Protein AF-A0A267TIM4-F1 (afdb_monomer_lite)

Structure (mmCIF, N/CA/C/O backbone):
data_AF-A0A267TIM4-F1
#
_entry.id   AF-A0A267TIM4-F1
#
loop_
_atom_site.group_PDB
_atom_site.id
_atom_site.type_symbol
_atom_site.label_atom_id
_atom_site.label_alt_id
_atom_site.label_comp_id
_atom_site.label_asym_id
_atom_site.label_entity_id
_atom_site.label_seq_id
_atom_site.pdbx_PDB_ins_code
_atom_site.Cartn_x
_atom_site.Cartn_y
_atom_site.Cartn_z
_atom_site.occupancy
_atom_site.B_iso_or_equiv
_atom_site.auth_seq_id
_atom_site.auth_comp_id
_atom_site.auth_asym_id
_atom_site.auth_atom_id
_atom_site.pdbx_PDB_model_num
ATOM 1 N N . MET A 1 1 ? 16.420 -7.709 -5.372 1.00 86.69 1 MET A N 1
ATOM 2 C CA . MET A 1 1 ? 16.733 -6.259 -5.402 1.00 86.69 1 MET A CA 1
ATOM 3 C C . MET A 1 1 ? 18.174 -5.949 -5.802 1.00 86.69 1 MET A C 1
ATOM 5 O O . MET A 1 1 ? 18.322 -5.060 -6.623 1.00 86.69 1 MET A O 1
ATOM 9 N N . LYS A 1 2 ? 19.204 -6.682 -5.331 1.00 91.69 2 LYS A N 1
ATOM 10 C CA . LYS A 1 2 ? 20.632 -6.425 -5.648 1.00 91.69 2 LYS A CA 1
ATOM 11 C C . LYS A 1 2 ? 20.905 -6.004 -7.100 1.00 91.69 2 LYS A C 1
ATOM 13 O O . LYS A 1 2 ? 21.355 -4.893 -7.320 1.00 91.69 2 LYS A O 1
ATOM 18 N N . LYS A 1 3 ? 20.539 -6.830 -8.090 1.00 91.81 3 LYS A N 1
ATOM 19 C CA . LYS A 1 3 ? 20.748 -6.511 -9.517 1.00 91.81 3 LYS A CA 1
ATOM 20 C C . LYS A 1 3 ? 20.157 -5.155 -9.932 1.00 91.81 3 LYS A C 1
ATOM 22 O O . LYS A 1 3 ? 20.810 -4.408 -10.639 1.00 91.81 3 LYS A O 1
ATOM 27 N N . ALA A 1 4 ? 18.943 -4.830 -9.485 1.00 91.69 4 ALA A N 1
ATOM 28 C CA . ALA A 1 4 ? 18.304 -3.554 -9.814 1.00 91.69 4 ALA A CA 1
ATOM 29 C C . ALA A 1 4 ? 19.034 -2.358 -9.180 1.00 91.69 4 ALA A C 1
ATOM 31 O O . ALA A 1 4 ? 19.097 -1.297 -9.789 1.00 91.69 4 ALA A O 1
ATOM 32 N N . LEU A 1 5 ? 19.607 -2.540 -7.985 1.00 93.81 5 LEU A N 1
ATOM 33 C CA . LEU A 1 5 ? 20.405 -1.509 -7.327 1.00 93.81 5 LEU A CA 1
ATOM 34 C C . LEU A 1 5 ? 21.737 -1.292 -8.052 1.00 93.81 5 LEU A C 1
ATOM 36 O O . LEU A 1 5 ? 22.105 -0.150 -8.286 1.00 93.81 5 LEU A O 1
ATOM 40 N N . GLU A 1 6 ? 22.418 -2.366 -8.465 1.00 95.44 6 GLU A N 1
ATOM 41 C CA . GLU A 1 6 ? 23.652 -2.259 -9.260 1.00 95.44 6 GLU A CA 1
ATOM 42 C C . GLU A 1 6 ? 23.416 -1.507 -10.579 1.00 95.44 6 GLU A C 1
ATOM 44 O O . GLU A 1 6 ? 24.201 -0.640 -10.950 1.00 95.44 6 GLU A O 1
ATOM 49 N N . GLU A 1 7 ? 22.303 -1.775 -11.272 1.00 93.75 7 GLU A N 1
ATOM 50 C CA . GLU A 1 7 ? 21.945 -1.025 -12.485 1.00 93.75 7 GLU A CA 1
ATOM 51 C C . GLU A 1 7 ? 21.632 0.452 -12.201 1.00 93.75 7 GLU A C 1
ATOM 53 O O . GLU A 1 7 ? 22.011 1.321 -12.986 1.00 93.75 7 GLU A O 1
ATOM 58 N N . ALA A 1 8 ? 20.973 0.762 -11.079 1.00 92.56 8 ALA A N 1
ATOM 59 C CA . ALA A 1 8 ? 20.737 2.147 -10.670 1.00 92.56 8 ALA A CA 1
ATOM 60 C C . ALA A 1 8 ? 22.057 2.872 -10.352 1.00 92.56 8 ALA A C 1
ATOM 62 O O . ALA A 1 8 ? 22.255 4.011 -10.780 1.00 92.56 8 ALA A O 1
ATOM 63 N N . LYS A 1 9 ? 22.994 2.181 -9.689 1.00 96.38 9 LYS A N 1
ATOM 64 C CA . LYS A 1 9 ? 24.307 2.718 -9.317 1.00 96.38 9 LYS A CA 1
ATOM 65 C C . LYS A 1 9 ? 25.208 3.054 -10.499 1.00 96.38 9 LYS A C 1
ATOM 67 O O . LYS A 1 9 ? 25.980 4.002 -10.413 1.00 96.38 9 LYS A O 1
ATOM 72 N N . LYS A 1 10 ? 25.058 2.360 -11.633 1.00 97.12 10 LYS A N 1
ATOM 73 C CA . LYS A 1 10 ? 25.743 2.732 -12.887 1.00 97.12 10 LYS A CA 1
ATOM 74 C C . LYS A 1 10 ? 25.376 4.136 -13.378 1.00 97.12 10 LYS A C 1
ATOM 76 O O . LYS A 1 10 ? 26.176 4.753 -14.071 1.00 97.12 10 LYS A O 1
ATOM 81 N N . LYS A 1 11 ? 24.168 4.620 -13.066 1.00 95.38 11 LYS A N 1
ATOM 82 C CA . LYS A 1 11 ? 23.684 5.957 -13.458 1.00 95.38 11 LYS A CA 1
ATOM 83 C C . LYS A 1 11 ? 23.930 7.000 -12.371 1.00 95.38 11 LYS A C 1
ATOM 85 O O . LYS A 1 11 ? 24.220 8.146 -12.685 1.00 95.38 11 LYS A O 1
ATOM 90 N N . ASN A 1 12 ? 23.786 6.602 -11.110 1.00 95.69 12 ASN A N 1
ATOM 91 C CA . ASN A 1 12 ? 24.027 7.446 -9.948 1.00 95.69 12 ASN A CA 1
ATOM 92 C C . ASN A 1 12 ? 24.686 6.603 -8.841 1.00 95.69 12 ASN A C 1
ATOM 94 O O . ASN A 1 12 ? 23.976 5.807 -8.226 1.00 95.69 12 ASN A O 1
ATOM 98 N N . PRO A 1 13 ? 25.990 6.769 -8.553 1.00 96.06 13 PRO A N 1
ATOM 99 C CA . PRO A 1 13 ? 26.696 5.995 -7.526 1.00 96.06 13 PRO A CA 1
ATOM 100 C C . PRO A 1 13 ? 26.037 6.021 -6.136 1.00 96.06 13 PRO A C 1
ATOM 102 O O . PRO A 1 13 ? 26.089 5.016 -5.420 1.00 96.06 13 PRO A O 1
ATOM 105 N N . ASP A 1 14 ? 25.351 7.117 -5.800 1.00 95.25 14 ASP A N 1
ATOM 106 C CA . ASP A 1 14 ? 24.650 7.318 -4.524 1.00 95.25 14 ASP A CA 1
ATOM 107 C C . ASP A 1 14 ? 23.233 6.722 -4.510 1.00 95.25 14 ASP A C 1
ATOM 109 O O . ASP A 1 14 ? 22.494 6.850 -3.531 1.00 95.25 14 ASP A O 1
ATOM 113 N N . ALA A 1 15 ? 22.818 6.054 -5.592 1.00 94.81 15 ALA A N 1
ATOM 114 C CA . ALA A 1 15 ? 21.519 5.407 -5.660 1.00 94.81 15 ALA A CA 1
ATOM 115 C C . ALA A 1 15 ? 21.359 4.393 -4.518 1.00 94.81 15 ALA A C 1
ATOM 117 O O . ALA A 1 15 ? 22.148 3.456 -4.354 1.00 94.81 15 ALA A O 1
ATOM 118 N N . THR A 1 16 ? 20.273 4.554 -3.764 1.00 95.38 16 THR A N 1
ATOM 119 C CA . THR A 1 16 ? 19.831 3.625 -2.728 1.00 95.38 16 THR A CA 1
ATOM 120 C C . THR A 1 16 ? 18.326 3.412 -2.818 1.00 95.38 16 THR A C 1
ATOM 122 O O . THR A 1 16 ? 17.564 4.314 -3.171 1.00 95.38 16 THR A O 1
ATOM 125 N N . PHE A 1 17 ? 17.889 2.199 -2.482 1.00 95.00 17 PHE A N 1
ATOM 126 C CA . PHE A 1 17 ? 16.475 1.916 -2.260 1.00 95.00 17 PHE A CA 1
ATOM 127 C C . PHE A 1 17 ? 16.079 2.025 -0.793 1.00 95.00 17 PHE A C 1
ATOM 129 O O . PHE A 1 17 ? 14.892 1.976 -0.534 1.00 95.00 17 PHE A O 1
ATOM 136 N N . ALA A 1 18 ? 17.017 2.190 0.140 1.00 95.25 18 ALA A N 1
ATOM 137 C CA . ALA A 1 18 ? 16.745 2.384 1.562 1.00 95.25 18 ALA A CA 1
ATOM 138 C C . ALA A 1 18 ? 17.748 3.399 2.121 1.00 95.25 18 ALA A C 1
ATOM 140 O O . ALA A 1 18 ? 18.914 3.072 2.348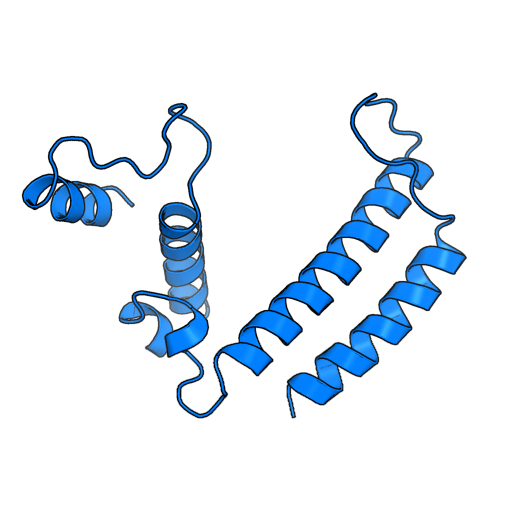 1.00 95.25 18 ALA A O 1
ATOM 141 N N . SER A 1 19 ? 17.325 4.654 2.268 1.00 92.50 19 SER A N 1
ATOM 142 C CA . SER A 1 19 ? 18.207 5.750 2.698 1.00 92.50 19 SER A CA 1
ATOM 143 C C . SER A 1 19 ? 18.655 5.622 4.152 1.00 92.50 19 SER A C 1
ATOM 145 O O . SER A 1 19 ? 19.740 6.068 4.495 1.00 92.50 19 SER A O 1
ATOM 147 N N . ASP A 1 20 ? 17.842 4.983 4.988 1.00 94.56 20 ASP A N 1
ATOM 148 C CA . ASP A 1 20 ? 18.153 4.669 6.386 1.00 94.56 20 ASP A CA 1
ATOM 149 C C . ASP A 1 20 ? 18.788 3.275 6.563 1.00 94.56 20 ASP A C 1
ATOM 151 O O . ASP A 1 20 ? 18.981 2.812 7.684 1.00 94.56 20 ASP A O 1
ATOM 155 N N . GLY A 1 21 ? 19.086 2.582 5.458 1.00 91.44 21 GLY A N 1
ATOM 156 C CA . GLY A 1 21 ? 19.643 1.230 5.453 1.00 91.44 21 GLY A CA 1
ATOM 157 C C . GLY A 1 21 ? 18.646 0.108 5.764 1.00 91.44 21 GLY A C 1
ATOM 158 O O . GLY A 1 21 ? 19.034 -1.058 5.694 1.00 91.44 21 GLY A O 1
ATOM 159 N N . VAL A 1 22 ? 17.379 0.421 6.063 1.00 93.94 22 VAL A N 1
ATOM 160 C CA . VAL A 1 22 ? 16.375 -0.562 6.504 1.00 93.94 22 VAL A CA 1
ATOM 161 C C . VAL A 1 22 ? 15.103 -0.509 5.659 1.00 93.94 22 VAL A C 1
ATOM 163 O O . VAL A 1 22 ? 14.663 -1.546 5.160 1.00 93.94 22 VAL A O 1
ATOM 166 N N . HIS A 1 23 ? 14.509 0.668 5.468 1.00 95.06 23 HIS A N 1
ATOM 167 C CA . HIS A 1 23 ? 13.181 0.815 4.880 1.00 95.06 23 HIS A CA 1
ATOM 168 C C . HIS A 1 23 ? 13.257 1.099 3.377 1.00 95.06 23 HIS A C 1
ATOM 170 O O . HIS A 1 23 ? 13.790 2.133 2.964 1.00 95.06 23 HIS A O 1
ATOM 176 N N . PRO A 1 24 ? 12.697 0.215 2.528 1.00 96.06 24 PRO A N 1
ATOM 177 C CA . PRO A 1 24 ? 12.622 0.479 1.105 1.00 96.06 24 PRO A CA 1
ATOM 178 C C . PRO A 1 24 ? 11.803 1.742 0.799 1.00 96.06 24 PRO A C 1
ATOM 180 O O . PRO A 1 24 ? 10.733 1.962 1.356 1.00 96.06 24 PRO A O 1
ATOM 183 N N . ASN A 1 25 ? 12.257 2.545 -0.154 1.00 93.94 25 ASN A N 1
ATOM 184 C CA . ASN A 1 25 ? 11.466 3.601 -0.769 1.00 93.94 25 ASN A CA 1
ATOM 185 C C . ASN A 1 25 ? 10.434 3.006 -1.747 1.00 93.94 25 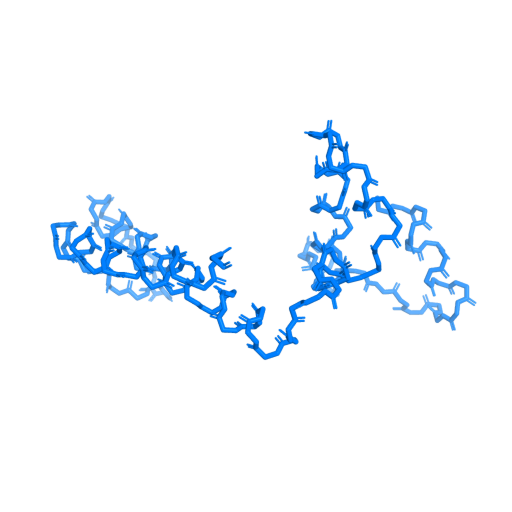ASN A C 1
ATOM 187 O O . ASN A 1 25 ? 10.370 1.790 -1.961 1.00 93.94 25 ASN A O 1
ATOM 191 N N . SER A 1 26 ? 9.635 3.861 -2.391 1.00 92.31 26 SER A N 1
ATOM 192 C CA . SER A 1 26 ? 8.584 3.428 -3.323 1.00 92.31 26 SER A CA 1
ATOM 193 C C . SER A 1 26 ? 9.098 2.516 -4.446 1.00 92.31 26 SER A C 1
ATOM 195 O O . SER A 1 26 ? 8.428 1.550 -4.809 1.00 92.31 26 SER A O 1
ATOM 197 N N . GLN A 1 27 ? 10.302 2.771 -4.970 1.00 92.62 27 GLN A N 1
ATOM 198 C CA . GLN A 1 27 ? 10.906 1.939 -6.013 1.00 92.62 27 GLN A CA 1
ATOM 199 C C . GLN A 1 27 ? 11.367 0.583 -5.462 1.00 92.62 27 GLN A C 1
ATOM 201 O O . GLN A 1 27 ? 11.122 -0.451 -6.083 1.00 92.62 27 GLN A O 1
ATOM 206 N N . GLY A 1 28 ? 11.980 0.562 -4.275 1.00 94.69 28 GLY A N 1
ATOM 207 C CA . GLY A 1 28 ? 12.340 -0.673 -3.578 1.00 94.69 28 GLY A CA 1
ATOM 208 C C . GLY A 1 28 ? 11.117 -1.551 -3.293 1.00 94.69 28 GLY A C 1
ATOM 209 O O . GLY A 1 28 ? 11.108 -2.735 -3.644 1.00 94.69 28 GLY A O 1
ATOM 210 N N . HIS A 1 29 ? 10.047 -0.957 -2.755 1.00 95.50 29 HIS A N 1
ATOM 211 C CA . HIS A 1 29 ? 8.762 -1.631 -2.553 1.00 95.50 29 HIS A CA 1
ATOM 212 C C . HIS A 1 29 ? 8.175 -2.170 -3.860 1.00 95.50 29 HIS A C 1
ATOM 214 O O . HIS A 1 29 ? 7.701 -3.309 -3.895 1.00 95.50 29 HIS A O 1
ATOM 220 N N . TRP A 1 30 ? 8.242 -1.403 -4.952 1.00 95.12 30 TRP A N 1
ATOM 221 C CA . TRP A 1 30 ? 7.771 -1.875 -6.250 1.00 95.12 30 TRP A CA 1
ATOM 222 C C . TRP A 1 30 ? 8.573 -3.073 -6.761 1.00 95.12 30 TRP A C 1
ATOM 224 O O . TRP A 1 30 ? 7.975 -4.042 -7.221 1.00 95.12 30 TRP A O 1
ATOM 234 N N . ILE A 1 31 ? 9.903 -3.085 -6.618 1.00 94.69 31 ILE A N 1
ATOM 235 C CA . ILE A 1 31 ? 10.718 -4.242 -7.017 1.00 94.69 31 ILE A CA 1
ATOM 236 C C . ILE A 1 31 ? 10.286 -5.495 -6.244 1.00 94.69 31 ILE A C 1
ATOM 238 O O . ILE A 1 31 ? 10.180 -6.564 -6.847 1.00 94.69 31 ILE A O 1
ATOM 242 N N . ILE A 1 32 ? 10.018 -5.390 -4.939 1.00 95.19 32 ILE A N 1
ATOM 243 C CA . ILE A 1 32 ? 9.507 -6.512 -4.133 1.00 95.19 32 ILE A CA 1
ATOM 244 C C . ILE A 1 32 ? 8.156 -6.982 -4.688 1.00 95.19 32 ILE A C 1
ATOM 246 O O . ILE A 1 32 ? 8.017 -8.147 -5.068 1.00 95.19 32 ILE A O 1
ATOM 250 N N . CYS A 1 33 ? 7.196 -6.062 -4.810 1.00 95.88 33 CYS A N 1
ATOM 251 C CA . CYS A 1 33 ? 5.845 -6.343 -5.293 1.00 95.88 33 CYS A CA 1
ATOM 252 C C . CYS A 1 33 ? 5.855 -6.987 -6.688 1.00 95.88 33 CYS A C 1
ATOM 254 O O . CYS A 1 33 ? 5.246 -8.032 -6.901 1.00 95.88 33 CYS A O 1
ATOM 256 N N . ARG A 1 34 ? 6.631 -6.433 -7.624 1.00 95.88 34 ARG A N 1
ATOM 257 C CA . ARG A 1 34 ? 6.803 -6.938 -8.990 1.00 95.88 34 ARG A CA 1
ATOM 258 C C . ARG A 1 34 ? 7.252 -8.396 -9.028 1.00 95.88 34 ARG A C 1
ATOM 260 O O . ARG A 1 34 ?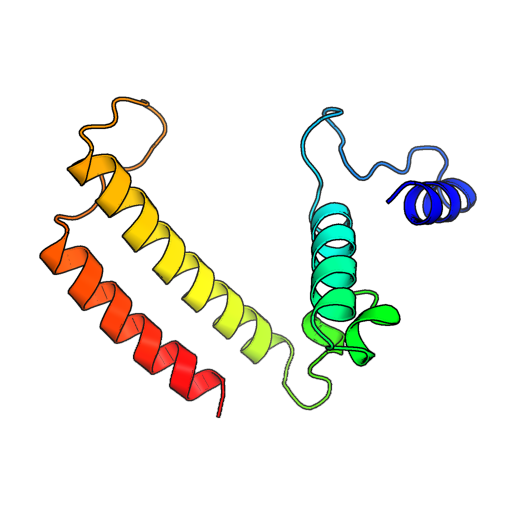 6.729 -9.176 -9.826 1.00 95.88 34 ARG A O 1
ATOM 267 N N . ASN A 1 35 ? 8.215 -8.770 -8.182 1.00 94.50 35 ASN A N 1
ATOM 268 C CA . ASN A 1 35 ? 8.694 -10.152 -8.103 1.00 94.50 35 ASN A CA 1
ATOM 269 C C . ASN A 1 35 ? 7.606 -11.085 -7.558 1.00 94.50 35 ASN A C 1
ATOM 271 O O . ASN A 1 35 ? 7.393 -12.149 -8.135 1.00 94.50 35 ASN A O 1
ATOM 275 N N . MET A 1 36 ? 6.879 -10.667 -6.516 1.00 96.75 36 MET A N 1
ATOM 276 C CA . MET A 1 36 ? 5.756 -11.440 -5.972 1.00 96.75 36 MET A CA 1
ATOM 277 C C . MET A 1 36 ? 4.645 -11.628 -7.010 1.00 96.75 36 MET A C 1
ATOM 279 O O . MET A 1 36 ? 4.221 -12.750 -7.260 1.00 96.75 36 MET A O 1
ATOM 283 N N . LEU A 1 37 ? 4.216 -10.554 -7.675 1.00 96.81 37 LEU A N 1
ATOM 284 C CA . LEU A 1 37 ? 3.195 -10.603 -8.724 1.00 96.81 37 LEU A CA 1
ATOM 285 C C . LEU A 1 37 ? 3.606 -11.526 -9.875 1.00 96.81 37 LEU A C 1
ATOM 287 O O . LEU A 1 37 ? 2.800 -12.324 -10.346 1.00 96.81 37 LEU A O 1
ATOM 291 N N . THR A 1 38 ? 4.869 -11.448 -10.302 1.00 96.31 38 THR A N 1
ATOM 292 C CA . THR A 1 38 ? 5.406 -12.333 -11.343 1.00 96.31 38 THR A CA 1
ATOM 293 C C . THR A 1 38 ? 5.377 -13.794 -10.892 1.00 96.31 38 THR A C 1
ATOM 295 O O . THR A 1 38 ? 4.962 -14.654 -11.668 1.00 96.31 38 THR A O 1
ATOM 298 N N . TYR A 1 39 ? 5.774 -14.072 -9.645 1.00 96.81 39 TYR A N 1
ATOM 299 C CA . TYR A 1 39 ? 5.734 -15.411 -9.053 1.00 96.81 39 TYR A CA 1
ATOM 300 C C . TYR A 1 39 ? 4.305 -15.970 -8.982 1.00 96.81 39 TYR A C 1
ATOM 302 O O . TYR A 1 39 ? 4.077 -17.111 -9.371 1.00 96.81 39 TYR A O 1
ATOM 310 N N . PHE A 1 40 ? 3.325 -15.148 -8.599 1.00 97.62 40 PHE A N 1
ATOM 311 C CA . PHE A 1 40 ? 1.904 -15.518 -8.562 1.00 97.62 40 PHE A CA 1
ATOM 312 C C . PHE A 1 40 ? 1.218 -15.546 -9.943 1.00 97.62 40 PHE A C 1
ATOM 314 O O . PHE A 1 40 ? -0.000 -15.673 -10.027 1.00 97.62 40 PHE A O 1
ATOM 321 N N . GLY A 1 41 ? 1.976 -15.449 -11.041 1.00 96.88 41 GLY A N 1
ATOM 322 C CA . GLY A 1 41 ? 1.472 -15.675 -12.399 1.00 96.88 41 GLY A CA 1
ATOM 323 C C . GLY A 1 41 ? 1.159 -14.415 -13.209 1.00 96.88 41 GLY A C 1
ATOM 324 O O . GLY A 1 41 ? 0.870 -14.522 -14.404 1.00 96.88 41 GLY A O 1
ATOM 325 N N . LEU A 1 42 ? 1.293 -13.210 -12.644 1.00 96.44 42 LEU A N 1
ATOM 326 C CA . LEU A 1 42 ? 1.113 -11.956 -13.381 1.00 96.44 42 LEU A CA 1
ATOM 327 C C . LEU A 1 42 ? 2.369 -11.610 -14.199 1.00 96.44 42 LEU A C 1
ATOM 329 O O . LEU A 1 42 ? 3.086 -10.654 -13.908 1.00 96.44 42 LEU A O 1
ATOM 333 N N . LYS A 1 43 ? 2.639 -12.381 -15.260 1.00 94.81 43 LYS A N 1
ATOM 334 C CA . LYS A 1 43 ? 3.870 -12.281 -16.075 1.00 94.81 43 LYS A CA 1
ATOM 335 C C . LYS A 1 43 ? 4.148 -10.876 -16.622 1.00 94.81 43 LYS A C 1
ATOM 337 O O . LYS A 1 43 ? 5.311 -10.488 -16.706 1.00 94.81 43 LYS A O 1
ATOM 342 N N . LYS A 1 44 ? 3.101 -10.101 -16.945 1.00 94.44 44 LYS A N 1
ATOM 343 C CA . LYS A 1 44 ? 3.236 -8.710 -17.419 1.00 94.44 44 LYS A CA 1
ATOM 344 C C . LYS A 1 44 ? 3.936 -7.792 -16.413 1.00 94.44 44 LYS A C 1
ATOM 346 O O . LYS A 1 44 ? 4.541 -6.810 -16.820 1.00 94.44 44 LYS A O 1
ATOM 351 N N . ALA A 1 45 ? 3.912 -8.131 -15.121 1.00 95.62 45 ALA A N 1
ATOM 352 C CA . ALA A 1 45 ? 4.584 -7.339 -14.102 1.00 95.62 45 ALA A CA 1
ATOM 353 C C . ALA A 1 45 ? 6.100 -7.342 -14.248 1.00 95.62 45 ALA A C 1
ATOM 355 O O . ALA A 1 45 ? 6.717 -6.329 -13.949 1.00 95.62 45 ALA A O 1
ATOM 356 N N . LYS A 1 46 ? 6.702 -8.417 -14.770 1.00 93.94 46 LYS A N 1
ATOM 357 C CA . LYS A 1 46 ? 8.160 -8.572 -14.878 1.00 93.94 46 LYS A CA 1
ATOM 358 C C . LYS A 1 46 ? 8.866 -7.371 -15.519 1.00 93.94 46 LYS A C 1
ATOM 360 O O . LYS A 1 46 ? 9.961 -7.026 -15.083 1.00 93.94 46 LYS A O 1
ATOM 365 N N . ASN A 1 47 ? 8.234 -6.760 -16.519 1.00 92.00 47 ASN A N 1
ATOM 366 C CA . ASN A 1 47 ? 8.812 -5.681 -17.320 1.00 92.00 47 ASN A CA 1
ATOM 367 C C . ASN A 1 47 ? 8.254 -4.295 -16.965 1.00 92.00 47 ASN A C 1
ATOM 369 O O . ASN A 1 47 ? 8.620 -3.329 -17.620 1.00 92.00 47 ASN A O 1
ATOM 373 N N . ALA A 1 48 ? 7.366 -4.202 -15.971 1.00 94.12 48 ALA A N 1
ATOM 374 C CA . ALA A 1 48 ? 6.798 -2.931 -15.551 1.00 94.12 48 ALA A CA 1
ATOM 375 C C . ALA A 1 48 ? 7.764 -2.212 -14.593 1.00 94.12 48 ALA A C 1
ATOM 377 O O . ALA A 1 48 ? 8.159 -2.759 -13.552 1.00 94.12 48 ALA A O 1
ATOM 378 N N . GLU A 1 49 ? 8.155 -0.992 -14.940 1.00 91.06 49 GLU A N 1
ATOM 379 C CA . GLU A 1 49 ? 9.048 -0.144 -14.145 1.00 91.06 49 GLU A CA 1
ATOM 380 C C . GLU A 1 49 ? 8.291 0.594 -13.043 1.00 91.06 49 GLU A C 1
ATOM 382 O O . GLU A 1 49 ? 8.834 0.807 -11.959 1.00 91.06 49 GLU A O 1
ATOM 387 N N . VAL A 1 50 ? 7.004 0.868 -13.265 1.00 91.06 50 VAL A N 1
ATOM 388 C CA . VAL A 1 50 ? 6.061 1.333 -12.244 1.00 91.06 50 VAL A CA 1
ATOM 389 C C . VAL A 1 50 ? 4.755 0.551 -12.323 1.00 91.06 50 VAL A C 1
ATOM 391 O O . VAL A 1 50 ? 4.360 0.047 -13.371 1.00 91.06 50 VAL A O 1
ATOM 394 N N . TRP A 1 51 ? 4.044 0.446 -11.203 1.00 91.31 51 TRP A N 1
ATOM 395 C CA . TRP A 1 51 ? 2.844 -0.390 -11.116 1.00 91.31 51 TRP A CA 1
ATOM 396 C C . TRP A 1 51 ? 1.691 0.071 -12.020 1.00 91.31 51 TRP A C 1
ATOM 398 O O . TRP A 1 51 ? 0.858 -0.747 -12.411 1.00 91.31 51 TRP A O 1
ATOM 408 N N . THR A 1 52 ? 1.634 1.357 -12.371 1.00 91.50 52 THR A N 1
ATOM 409 C CA . THR A 1 52 ? 0.591 1.910 -13.247 1.00 91.50 52 THR A CA 1
ATOM 410 C C . THR A 1 52 ? 0.677 1.360 -14.671 1.00 91.50 52 THR A C 1
ATOM 412 O O . THR A 1 52 ? -0.354 1.202 -15.320 1.00 91.50 52 THR A O 1
ATOM 415 N N . GLU A 1 53 ? 1.865 0.950 -15.128 1.00 93.44 53 GLU A N 1
ATOM 416 C CA . GLU A 1 53 ? 2.071 0.301 -16.433 1.00 93.44 53 GLU A CA 1
ATOM 417 C C . GLU A 1 53 ? 1.355 -1.052 -16.548 1.00 93.44 53 GLU A C 1
ATOM 419 O O . GLU A 1 53 ? 1.118 -1.543 -17.650 1.00 93.44 53 GLU A O 1
ATOM 424 N N . LEU A 1 54 ? 0.940 -1.659 -15.427 1.00 92.25 54 LEU A N 1
ATOM 425 C CA . LEU A 1 54 ? 0.106 -2.863 -15.455 1.00 92.25 54 LEU A CA 1
ATOM 426 C C . LEU A 1 54 ? -1.295 -2.607 -16.026 1.00 92.25 54 LEU A C 1
ATOM 428 O O . LEU A 1 54 ? -1.977 -3.571 -16.398 1.00 92.25 54 LEU A O 1
ATOM 432 N N . TYR A 1 55 ? -1.732 -1.349 -16.076 1.00 90.88 55 TYR A N 1
ATOM 433 C CA . TYR A 1 55 ? -3.078 -0.934 -16.460 1.00 90.88 55 TYR A CA 1
ATOM 434 C C . TYR A 1 55 ? -3.029 0.188 -17.511 1.00 90.88 55 TYR A C 1
ATOM 436 O O . TYR A 1 55 ? -3.551 1.273 -17.264 1.00 90.88 55 TYR A O 1
ATOM 444 N N . PRO A 1 56 ? -2.448 -0.060 -18.701 1.00 88.75 56 PRO A N 1
ATOM 445 C CA . PRO A 1 56 ? -2.196 0.986 -19.699 1.00 88.75 56 PRO A CA 1
ATOM 446 C C . PRO A 1 56 ? -3.475 1.652 -20.233 1.00 88.75 56 PRO A C 1
ATOM 448 O O . PRO A 1 56 ? -3.435 2.788 -20.686 1.00 88.75 56 PRO A O 1
ATOM 451 N N . ASN A 1 57 ? -4.618 0.966 -20.138 1.00 90.56 57 ASN A N 1
ATOM 452 C CA . ASN A 1 57 ? -5.919 1.471 -20.587 1.00 90.56 57 ASN A CA 1
ATOM 453 C C . ASN A 1 57 ? -6.689 2.234 -19.493 1.00 90.56 57 ASN A C 1
ATOM 455 O O . ASN A 1 57 ? -7.844 2.596 -19.702 1.00 90.56 57 ASN A O 1
ATOM 459 N N . ARG A 1 58 ? -6.101 2.440 -18.307 1.00 87.81 58 ARG A N 1
ATOM 460 C CA . ARG A 1 58 ? -6.705 3.234 -17.228 1.00 87.81 58 ARG A CA 1
ATOM 461 C C . ARG A 1 58 ? -5.930 4.533 -17.059 1.00 87.81 58 ARG A C 1
ATOM 463 O O . ARG A 1 58 ? -4.703 4.545 -17.106 1.00 87.81 58 ARG A O 1
ATOM 470 N N . SER A 1 59 ? -6.647 5.631 -16.826 1.00 91.25 59 SER A N 1
ATOM 471 C CA . SER A 1 59 ? -5.999 6.910 -16.535 1.00 91.25 59 SER A CA 1
ATOM 472 C C . SER A 1 59 ? -5.198 6.809 -15.233 1.00 91.25 59 SER A C 1
ATOM 474 O O . SER A 1 59 ? -5.641 6.195 -14.256 1.00 91.25 59 SER A O 1
ATOM 476 N N . VAL A 1 60 ? -4.025 7.446 -15.198 1.00 88.31 60 VAL A N 1
ATOM 477 C CA . VAL A 1 60 ? -3.180 7.491 -13.992 1.00 88.31 60 VAL A CA 1
ATOM 478 C C . VAL A 1 60 ? -3.958 8.067 -12.808 1.00 88.31 60 VAL A C 1
ATOM 480 O O . VAL A 1 60 ? -3.868 7.536 -11.706 1.00 88.31 60 VAL A O 1
ATOM 483 N N . SER A 1 61 ? -4.794 9.080 -13.038 1.00 91.38 61 SER A N 1
ATOM 484 C CA . SER A 1 61 ? -5.658 9.668 -12.010 1.00 91.38 61 SER A CA 1
ATOM 485 C C . SER A 1 61 ? -6.621 8.650 -11.389 1.00 91.38 61 SER A C 1
ATOM 487 O O . SER A 1 61 ? -6.743 8.603 -10.167 1.00 91.38 61 SER A O 1
ATOM 489 N N . ASN A 1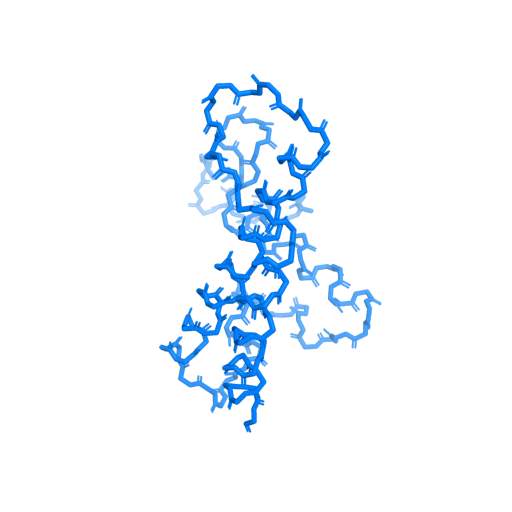 62 ? -7.254 7.786 -12.193 1.00 92.31 62 ASN A N 1
ATOM 490 C CA . ASN A 1 62 ? -8.145 6.743 -11.671 1.00 92.31 62 ASN A CA 1
ATOM 491 C C . ASN A 1 62 ? -7.371 5.686 -10.876 1.00 92.31 62 ASN A C 1
ATOM 493 O O . ASN A 1 62 ? -7.847 5.218 -9.844 1.00 92.31 62 ASN A O 1
ATOM 497 N N . LEU A 1 63 ? -6.166 5.328 -11.327 1.00 9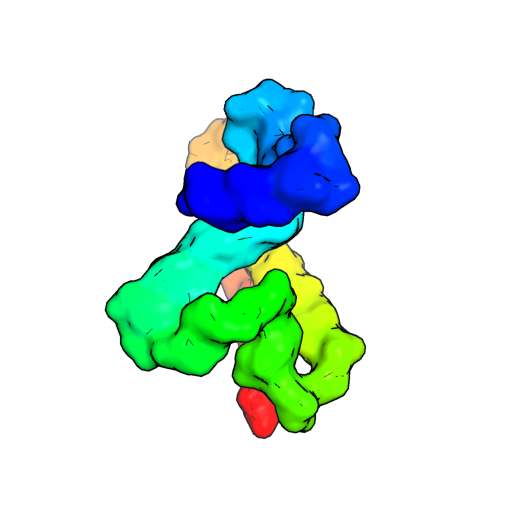2.81 63 LEU A N 1
ATOM 498 C CA . LEU A 1 63 ? -5.290 4.403 -10.608 1.00 92.81 63 LEU A CA 1
ATOM 499 C C . LEU A 1 63 ? -4.854 4.985 -9.253 1.00 92.81 63 LEU A C 1
ATOM 501 O O . LEU A 1 63 ? -4.913 4.295 -8.236 1.00 92.81 63 LEU A O 1
ATOM 505 N N . LEU A 1 64 ? -4.478 6.263 -9.209 1.00 92.50 64 LEU A N 1
ATOM 506 C CA . LEU A 1 64 ? -4.135 6.947 -7.961 1.00 92.50 64 LEU A CA 1
ATOM 507 C C . LEU A 1 64 ? -5.333 7.034 -7.010 1.00 92.50 64 LEU A C 1
ATOM 509 O O . LEU A 1 64 ? -5.174 6.767 -5.820 1.00 92.50 64 LEU A O 1
ATOM 513 N N . LEU A 1 65 ? -6.529 7.330 -7.524 1.00 95.44 65 LEU A N 1
ATOM 514 C CA . LEU A 1 65 ? -7.755 7.325 -6.725 1.00 95.44 65 LEU A CA 1
ATOM 515 C C . LEU A 1 65 ? -8.040 5.933 -6.143 1.00 95.44 65 LEU A C 1
ATOM 517 O O . LEU A 1 65 ? -8.320 5.806 -4.952 1.00 95.44 65 LEU A O 1
ATOM 521 N N . LEU A 1 66 ? -7.905 4.877 -6.950 1.00 95.12 66 LEU A N 1
ATOM 522 C CA . LEU A 1 66 ? -8.032 3.492 -6.495 1.00 95.12 66 LEU A CA 1
ATOM 523 C C . LEU A 1 66 ? -7.042 3.185 -5.360 1.00 95.12 66 LEU A C 1
ATOM 525 O O . LEU A 1 66 ? -7.438 2.651 -4.321 1.00 95.12 66 LEU A O 1
ATOM 529 N N . PHE A 1 67 ? -5.771 3.561 -5.526 1.00 94.31 67 PHE A N 1
ATOM 530 C CA . PHE A 1 67 ? -4.744 3.381 -4.499 1.00 94.31 67 PHE A CA 1
ATOM 531 C C . PHE A 1 67 ? -5.098 4.120 -3.202 1.00 94.31 67 PHE A C 1
ATOM 533 O O . PHE A 1 67 ? -5.031 3.530 -2.124 1.00 94.31 67 PHE A O 1
ATOM 540 N N . GLN A 1 68 ? -5.542 5.376 -3.296 1.00 96.62 68 GLN A N 1
ATOM 541 C CA . GLN A 1 68 ? -5.974 6.165 -2.140 1.00 96.62 68 GLN A CA 1
ATOM 542 C C . GLN A 1 68 ? -7.119 5.480 -1.388 1.00 96.62 68 GLN A C 1
ATOM 544 O O . GLN A 1 68 ? -7.044 5.331 -0.171 1.00 96.62 68 GLN A O 1
ATOM 549 N N . LYS A 1 69 ? -8.146 4.991 -2.093 1.00 97.94 69 LYS A N 1
ATOM 550 C CA . LYS A 1 69 ? -9.283 4.297 -1.466 1.00 97.94 69 LYS A CA 1
ATOM 551 C C . LYS A 1 69 ? -8.856 3.006 -0.767 1.00 97.94 69 LYS A C 1
ATOM 553 O O . LYS A 1 69 ? -9.282 2.753 0.363 1.00 97.94 69 LYS A O 1
ATOM 558 N N . ILE A 1 70 ? -7.974 2.218 -1.389 1.00 97.44 70 ILE A N 1
ATOM 559 C CA . ILE A 1 70 ? -7.387 1.015 -0.774 1.00 97.44 70 ILE A CA 1
ATOM 560 C C . ILE A 1 70 ? -6.609 1.387 0.494 1.00 97.44 70 ILE A C 1
ATOM 562 O O . ILE A 1 70 ? -6.804 0.760 1.538 1.00 97.44 70 ILE A O 1
ATOM 566 N N . GLN A 1 71 ? -5.771 2.424 0.431 1.00 97.44 71 GLN A N 1
ATOM 567 C CA . GLN A 1 71 ? -4.966 2.887 1.559 1.00 97.44 71 GLN A CA 1
ATOM 568 C C . GLN A 1 71 ? -5.835 3.387 2.721 1.00 97.44 71 GLN A C 1
ATOM 570 O O . GLN A 1 71 ? -5.560 3.063 3.880 1.00 97.44 71 GLN A O 1
ATOM 575 N N . THR A 1 72 ? -6.906 4.130 2.433 1.00 98.19 72 THR A N 1
ATOM 576 C CA . THR A 1 72 ? -7.875 4.581 3.440 1.00 98.19 72 THR A CA 1
ATOM 577 C C . THR A 1 72 ? -8.563 3.393 4.104 1.00 98.19 72 THR A C 1
ATOM 579 O O . THR A 1 72 ? -8.589 3.320 5.333 1.00 98.19 72 THR A O 1
ATOM 582 N N . ARG A 1 73 ? -9.054 2.422 3.317 1.00 98.56 73 ARG A N 1
ATOM 583 C CA . ARG A 1 73 ? -9.686 1.205 3.852 1.00 98.56 73 ARG A CA 1
ATOM 584 C C . ARG A 1 73 ? -8.725 0.436 4.761 1.00 98.56 73 ARG A C 1
ATOM 586 O O . ARG A 1 73 ? -9.104 0.046 5.863 1.00 98.56 73 ARG A O 1
ATOM 593 N N . HIS A 1 74 ? -7.477 0.261 4.322 1.00 98.25 74 HIS A N 1
ATOM 594 C CA . HIS A 1 74 ? -6.431 -0.397 5.103 1.00 98.25 74 HIS A CA 1
ATOM 595 C C . HIS A 1 74 ? -6.169 0.325 6.431 1.00 98.25 74 HIS A C 1
ATOM 597 O O . HIS A 1 74 ? -6.138 -0.321 7.473 1.00 98.25 74 HIS A O 1
ATOM 603 N N . ASN A 1 75 ? -6.020 1.653 6.419 1.00 97.75 75 ASN A N 1
ATOM 604 C CA . ASN A 1 75 ? -5.738 2.424 7.631 1.00 97.75 75 ASN A CA 1
ATOM 605 C C . ASN A 1 75 ? -6.882 2.374 8.650 1.00 97.75 75 ASN A C 1
ATOM 607 O O . ASN A 1 75 ? -6.607 2.226 9.839 1.00 97.75 75 ASN A O 1
ATOM 611 N N . ILE A 1 76 ? -8.141 2.441 8.197 1.00 98.25 76 ILE A N 1
ATOM 612 C CA . ILE A 1 76 ? -9.317 2.299 9.071 1.00 98.25 76 ILE A CA 1
ATOM 613 C C . ILE A 1 76 ? -9.284 0.947 9.785 1.00 98.25 76 ILE A C 1
ATOM 615 O O . ILE A 1 76 ? -9.351 0.897 11.012 1.00 98.25 76 ILE A O 1
ATOM 619 N N . LEU A 1 77 ? -9.128 -0.142 9.026 1.00 98.38 77 LEU A N 1
ATOM 620 C CA . LEU A 1 77 ? -9.124 -1.494 9.585 1.00 98.38 77 LEU A CA 1
ATOM 621 C C . LEU A 1 77 ? -7.919 -1.728 10.498 1.00 98.38 77 LEU A C 1
ATOM 623 O O . LEU A 1 77 ? -8.081 -2.238 11.601 1.00 98.38 77 LEU A O 1
ATOM 627 N N . LYS A 1 78 ? -6.720 -1.318 10.072 1.00 97.44 78 LYS A N 1
ATOM 628 C CA . LYS A 1 78 ? -5.494 -1.409 10.874 1.00 97.44 78 LYS A CA 1
ATOM 629 C C . LYS A 1 78 ? -5.675 -0.719 12.226 1.00 97.44 78 LYS A C 1
ATOM 631 O O . LYS A 1 78 ? -5.405 -1.327 13.254 1.00 97.44 78 LYS A O 1
ATOM 636 N N . ASN A 1 79 ? -6.153 0.526 12.241 1.00 97.06 79 ASN A N 1
ATOM 637 C CA . ASN A 1 79 ? -6.314 1.272 13.488 1.00 97.06 79 ASN A CA 1
ATOM 638 C C . ASN A 1 79 ? -7.416 0.669 14.374 1.00 97.06 79 ASN A C 1
ATOM 640 O O . ASN A 1 79 ? -7.241 0.598 15.588 1.00 97.06 79 ASN A O 1
ATOM 644 N N . ALA A 1 80 ? -8.520 0.191 13.792 1.00 97.69 80 ALA A N 1
ATOM 645 C CA . ALA A 1 80 ? -9.575 -0.494 14.541 1.00 97.69 80 ALA A CA 1
ATOM 646 C C . ALA A 1 80 ? -9.073 -1.783 15.206 1.00 97.69 80 ALA A C 1
ATOM 648 O O . ALA A 1 80 ? -9.393 -2.044 16.364 1.00 97.69 80 ALA A O 1
ATOM 649 N N . TRP A 1 81 ? -8.228 -2.554 14.514 1.00 97.50 81 TRP A N 1
ATOM 650 C CA . TRP A 1 81 ? -7.562 -3.714 15.103 1.00 97.50 81 TRP A CA 1
ATOM 651 C C . TRP A 1 81 ? -6.631 -3.323 16.245 1.00 97.50 81 TRP A C 1
ATOM 653 O O . TRP A 1 81 ? -6.720 -3.926 17.307 1.00 97.50 81 TRP A O 1
ATOM 663 N N . LEU A 1 82 ? -5.815 -2.279 16.076 1.00 96.56 82 LEU A N 1
ATOM 664 C CA . LEU A 1 82 ? -4.950 -1.780 17.149 1.00 96.56 82 LEU A CA 1
ATOM 665 C C . LEU A 1 82 ? -5.754 -1.359 18.388 1.00 96.56 82 LEU A C 1
ATOM 667 O O . LEU A 1 82 ? -5.365 -1.698 19.505 1.00 96.56 82 LEU A O 1
ATOM 671 N N . ARG A 1 83 ? -6.898 -0.684 18.200 1.00 94.94 83 ARG A N 1
ATOM 672 C CA . ARG A 1 83 ? -7.834 -0.368 19.291 1.00 94.94 83 ARG A CA 1
ATOM 673 C C . ARG A 1 83 ? -8.352 -1.640 19.961 1.00 94.94 83 ARG A C 1
ATOM 675 O O . ARG A 1 83 ? -8.294 -1.748 21.181 1.00 94.94 83 ARG A O 1
ATOM 682 N N . ALA A 1 84 ? -8.870 -2.585 19.178 1.00 96.56 84 ALA A N 1
ATOM 683 C CA . ALA A 1 84 ? -9.473 -3.814 19.692 1.00 96.56 84 ALA A CA 1
ATOM 684 C C . ALA A 1 84 ? -8.470 -4.672 20.481 1.00 96.56 84 ALA A C 1
ATOM 686 O O . ALA A 1 84 ? -8.841 -5.292 21.473 1.00 96.56 84 ALA A O 1
ATOM 687 N N . THR A 1 85 ? -7.195 -4.658 20.085 1.00 96.12 85 THR A N 1
ATOM 688 C CA . THR A 1 85 ? -6.103 -5.340 20.793 1.00 96.12 85 THR A CA 1
ATOM 689 C C . THR A 1 85 ? -5.472 -4.498 21.906 1.00 96.12 85 THR A C 1
ATOM 691 O O . THR A 1 85 ? -4.434 -4.889 22.428 1.00 96.12 85 THR A O 1
ATOM 694 N N . GLN A 1 86 ? -6.050 -3.339 22.247 1.00 94.50 86 GLN A N 1
ATOM 695 C CA . GLN A 1 86 ? -5.582 -2.448 23.318 1.00 94.50 86 GLN A CA 1
ATOM 696 C C . GLN A 1 86 ? -4.117 -2.009 23.158 1.00 94.50 86 GLN A C 1
ATOM 698 O O . GLN A 1 86 ? -3.332 -1.975 24.103 1.00 94.50 86 GLN A O 1
ATOM 703 N N . HIS A 1 87 ? -3.735 -1.677 21.928 1.00 91.50 87 HIS A N 1
ATOM 704 C CA . HIS A 1 87 ? -2.403 -1.179 21.620 1.00 91.50 87 HIS A CA 1
ATOM 705 C C . HIS A 1 87 ? -2.108 0.168 22.302 1.00 91.50 87 HIS A C 1
ATOM 707 O O . HIS A 1 87 ? -2.967 1.044 22.345 1.00 91.50 87 HIS A O 1
ATOM 713 N N . THR A 1 88 ? -0.866 0.361 22.763 1.00 89.94 88 THR A N 1
ATOM 714 C CA . THR A 1 88 ? -0.445 1.534 23.554 1.00 89.94 88 THR A CA 1
ATOM 715 C C . THR A 1 88 ? 0.585 2.442 22.867 1.00 89.94 88 THR A C 1
ATOM 717 O O . THR A 1 88 ? 1.136 3.330 23.516 1.00 89.94 88 THR A O 1
ATOM 720 N N . ARG A 1 89 ? 0.891 2.261 21.570 1.00 88.12 89 ARG A N 1
ATOM 721 C CA . ARG A 1 89 ? 1.895 3.111 20.899 1.00 88.12 89 ARG A CA 1
ATOM 722 C C . ARG A 1 89 ? 1.385 4.553 20.762 1.00 88.12 89 ARG A C 1
ATOM 724 O O . ARG A 1 89 ? 0.370 4.751 20.095 1.00 88.12 89 ARG A O 1
ATOM 731 N N . PRO A 1 90 ? 2.124 5.556 21.269 1.00 87.62 90 PRO A N 1
ATOM 732 C CA . PRO A 1 90 ? 1.657 6.946 21.302 1.00 87.62 90 PRO A CA 1
ATOM 733 C C . PRO A 1 90 ? 1.390 7.576 19.929 1.00 87.62 90 PRO A C 1
ATOM 735 O O . PRO A 1 90 ? 0.508 8.411 19.789 1.00 87.62 90 PRO A O 1
ATOM 738 N N . GLU A 1 91 ? 2.152 7.187 18.905 1.00 90.75 91 GLU A N 1
ATOM 739 C CA . GLU A 1 91 ? 2.095 7.812 17.574 1.00 90.75 91 GLU A CA 1
ATOM 740 C C . GLU A 1 91 ? 0.976 7.265 16.674 1.00 90.75 91 GLU A C 1
ATOM 742 O O . GLU A 1 91 ? 0.822 7.701 15.531 1.00 90.75 91 GLU A O 1
ATOM 747 N N . MET A 1 92 ? 0.225 6.263 17.139 1.00 89.25 92 MET A N 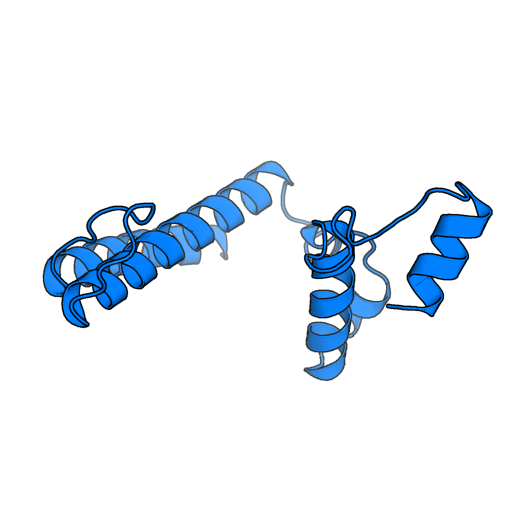1
ATOM 748 C CA . MET A 1 92 ? -0.839 5.653 16.348 1.00 89.25 92 MET A CA 1
ATOM 749 C C . MET A 1 92 ? -2.179 6.336 16.638 1.00 89.25 92 MET A C 1
ATOM 751 O O . MET A 1 92 ? -2.531 6.486 17.806 1.00 89.25 92 MET A O 1
ATOM 755 N N . PRO A 1 93 ? -2.964 6.709 15.608 1.00 91.69 93 PRO A N 1
ATOM 756 C CA . PRO A 1 93 ? -4.294 7.262 15.827 1.00 91.69 93 PRO A CA 1
ATOM 757 C C . PRO A 1 93 ? -5.185 6.280 16.584 1.00 91.69 93 PRO A C 1
ATOM 759 O O . PRO A 1 93 ? -5.162 5.075 16.309 1.00 91.69 93 PRO A O 1
ATOM 762 N N . GLU A 1 94 ? -6.027 6.808 17.468 1.00 89.44 94 GLU A N 1
ATOM 763 C CA . GLU A 1 94 ? -7.066 6.025 18.122 1.00 89.44 94 GLU A CA 1
ATOM 764 C C . GLU A 1 94 ? -8.040 5.496 17.054 1.00 89.44 94 GLU A C 1
ATOM 766 O O . GLU A 1 94 ? -8.682 6.254 16.325 1.00 89.44 94 GLU A O 1
ATOM 771 N N . GLY A 1 95 ? -8.076 4.171 16.881 1.00 95.25 95 GLY A N 1
ATOM 772 C CA . GLY A 1 95 ? -8.950 3.526 15.905 1.00 95.25 95 GLY A CA 1
ATOM 773 C C . GLY A 1 95 ? -10.430 3.700 16.228 1.00 95.25 95 GLY A C 1
ATOM 774 O O . GLY A 1 95 ? -10.804 4.021 17.355 1.00 95.25 95 GLY A O 1
ATOM 775 N N . LEU A 1 96 ? -11.283 3.426 15.241 1.00 97.62 96 LEU A N 1
ATOM 776 C CA . LEU A 1 96 ? -12.730 3.336 15.451 1.00 97.62 96 LEU A CA 1
ATOM 777 C C . LEU A 1 96 ? -13.094 2.027 16.176 1.00 97.62 96 LEU A C 1
ATOM 779 O O . LEU A 1 96 ? -12.335 1.053 16.088 1.00 97.62 96 LEU A O 1
ATOM 783 N N . PRO A 1 97 ? -14.260 1.952 16.845 1.00 97.75 97 PRO A N 1
ATOM 784 C CA . PRO A 1 97 ? -14.863 0.677 17.223 1.00 97.75 97 PRO A CA 1
ATOM 785 C C . PRO A 1 97 ? -14.980 -0.262 16.013 1.00 97.75 97 PRO A C 1
ATOM 787 O O . PRO A 1 97 ? -15.217 0.192 14.890 1.00 97.75 97 PRO A O 1
ATOM 790 N N . MET A 1 98 ? -14.821 -1.570 16.234 1.00 98.19 98 MET A N 1
ATOM 791 C CA . MET A 1 98 ? -14.721 -2.546 15.140 1.00 98.19 98 MET A CA 1
ATOM 792 C C . MET A 1 98 ? -15.948 -2.523 14.215 1.00 98.19 98 MET A C 1
ATOM 794 O O . MET A 1 98 ? -15.787 -2.488 12.997 1.00 98.19 98 MET A O 1
ATOM 798 N N . ASP A 1 99 ? -17.159 -2.452 14.767 1.00 98.44 99 ASP A N 1
ATOM 799 C CA . ASP A 1 99 ? -18.397 -2.443 13.973 1.00 98.44 99 ASP A CA 1
ATOM 800 C C . ASP A 1 99 ? -18.505 -1.206 13.062 1.00 98.44 99 ASP A C 1
ATOM 802 O O . ASP A 1 99 ? -18.885 -1.302 11.888 1.00 98.44 99 ASP A O 1
ATOM 806 N N . GLU A 1 100 ? -18.099 -0.037 13.566 1.00 98.50 100 GLU A N 1
ATOM 807 C CA . GLU A 1 100 ? -18.054 1.201 12.783 1.00 98.50 100 GLU A CA 1
ATOM 808 C C . GLU A 1 100 ? -16.979 1.121 11.687 1.00 98.50 100 GLU A C 1
ATOM 810 O O . GLU A 1 100 ? -17.216 1.499 10.534 1.00 98.50 100 GLU A O 1
ATOM 815 N N . ALA A 1 101 ? -15.802 0.584 12.022 1.00 98.56 101 ALA A N 1
ATOM 816 C CA . ALA A 1 101 ? -14.703 0.398 11.084 1.00 98.56 101 ALA A CA 1
ATOM 817 C C . ALA A 1 101 ? -15.078 -0.550 9.938 1.00 98.56 101 ALA A C 1
ATOM 819 O O . ALA A 1 101 ? -14.807 -0.239 8.777 1.00 98.56 101 ALA A O 1
ATOM 820 N N . LEU A 1 102 ? -15.735 -1.673 10.245 1.00 98.62 102 LEU A N 1
ATOM 821 C CA . LEU A 1 102 ? -16.221 -2.635 9.255 1.00 98.62 102 LEU A CA 1
ATOM 822 C C . LEU A 1 102 ? -17.283 -2.015 8.343 1.00 98.62 102 LEU A C 1
ATOM 824 O O . LEU A 1 102 ? -17.220 -2.191 7.125 1.00 98.62 102 LEU A O 1
ATOM 828 N N . THR A 1 103 ? -18.206 -1.230 8.904 1.00 98.69 103 THR A N 1
ATOM 829 C CA . THR A 1 103 ? -19.228 -0.508 8.130 1.00 98.69 103 THR A CA 1
ATOM 830 C C . THR A 1 103 ? -18.586 0.454 7.128 1.00 98.69 103 THR A C 1
ATOM 832 O O . THR A 1 103 ? -18.877 0.400 5.930 1.00 98.69 103 THR A O 1
ATOM 835 N N . LYS A 1 104 ? -17.642 1.288 7.582 1.00 98.50 104 LYS A N 1
ATOM 836 C CA . LYS A 1 104 ? -16.909 2.223 6.712 1.00 98.50 104 LYS A CA 1
ATOM 837 C C . LYS A 1 104 ? -16.036 1.499 5.686 1.00 98.50 104 LYS A C 1
ATOM 839 O O . LYS A 1 104 ? -15.990 1.898 4.523 1.00 98.50 104 LYS A O 1
ATOM 844 N N . ALA A 1 105 ? -15.370 0.417 6.084 1.00 98.56 105 ALA A N 1
ATOM 845 C CA . ALA A 1 105 ? -14.544 -0.374 5.181 1.00 98.56 105 ALA A CA 1
ATOM 846 C C . ALA A 1 105 ? -15.374 -1.031 4.070 1.00 98.56 105 ALA A C 1
ATOM 848 O O . ALA A 1 105 ? -14.915 -1.081 2.929 1.00 98.56 105 ALA A O 1
ATOM 849 N N . LYS A 1 106 ? -16.598 -1.479 4.376 1.00 98.56 106 LYS A N 1
ATOM 850 C CA . LYS A 1 106 ? -17.537 -2.030 3.392 1.00 98.56 106 LYS A CA 1
ATOM 851 C C . LYS A 1 106 ? -17.993 -0.976 2.381 1.00 98.56 106 LYS A C 1
ATOM 853 O O . LYS A 1 106 ? -18.011 -1.267 1.188 1.00 98.56 106 LYS A O 1
ATOM 858 N N . ALA A 1 107 ? -18.300 0.243 2.828 1.00 98.19 107 ALA A N 1
ATOM 859 C CA . ALA A 1 107 ? -18.636 1.349 1.927 1.00 98.19 107 ALA A CA 1
ATOM 860 C C . ALA A 1 107 ? -17.469 1.679 0.975 1.00 98.19 107 ALA A C 1
ATOM 862 O O . ALA A 1 107 ? -17.651 1.725 -0.239 1.00 98.19 107 ALA A O 1
ATOM 863 N N . LEU A 1 108 ? -16.246 1.786 1.509 1.00 98.06 108 LEU A N 1
ATOM 864 C CA . LEU A 1 108 ? -15.041 1.989 0.696 1.00 98.06 108 LEU A CA 1
ATOM 865 C C . LEU A 1 108 ? -14.772 0.828 -0.267 1.00 98.06 108 LEU A C 1
ATOM 867 O O . LEU A 1 108 ? -14.275 1.057 -1.367 1.00 98.06 108 LEU A O 1
ATOM 871 N N . GLN A 1 109 ? -15.082 -0.412 0.121 1.00 98.25 109 GLN A N 1
ATOM 872 C CA . GLN A 1 109 ? -14.935 -1.562 -0.770 1.00 98.25 109 GLN A CA 1
ATOM 873 C C . GLN A 1 109 ? -15.859 -1.446 -1.988 1.00 98.25 109 GLN A C 1
ATOM 875 O O . GLN A 1 109 ? -15.403 -1.689 -3.098 1.00 98.25 109 GLN A O 1
ATOM 880 N N . ALA A 1 110 ? -17.103 -0.994 -1.810 1.00 98.00 110 ALA A N 1
ATOM 881 C CA . ALA A 1 110 ? -18.016 -0.773 -2.931 1.00 98.00 110 ALA A CA 1
ATOM 882 C C . ALA A 1 110 ? -17.496 0.302 -3.909 1.00 98.00 110 ALA A C 1
ATOM 884 O O . ALA A 1 110 ? -17.577 0.125 -5.125 1.00 98.00 110 ALA A O 1
ATOM 885 N N . GLU A 1 111 ? -16.904 1.387 -3.398 1.00 97.00 111 GLU A N 1
ATOM 886 C CA . GLU A 1 111 ? -16.257 2.409 -4.236 1.00 97.00 111 GLU A CA 1
ATOM 887 C C . GLU A 1 111 ? -15.052 1.844 -5.005 1.00 97.00 111 GLU A C 1
ATOM 889 O O . GLU A 1 111 ? -14.878 2.121 -6.191 1.00 97.00 111 GLU A O 1
ATOM 894 N N . ILE A 1 112 ? -14.234 1.019 -4.347 1.00 96.81 112 ILE A N 1
ATOM 895 C CA . ILE A 1 112 ? -13.081 0.343 -4.960 1.00 96.81 112 ILE A CA 1
ATOM 896 C C . ILE A 1 112 ? -13.537 -0.591 -6.078 1.00 96.81 112 ILE A C 1
ATOM 898 O O . ILE A 1 112 ? -12.985 -0.541 -7.175 1.00 96.81 112 ILE A O 1
ATOM 902 N N . ASP A 1 113 ? -14.567 -1.396 -5.831 1.00 96.12 113 ASP A N 1
ATOM 903 C CA . ASP A 1 113 ? -15.116 -2.318 -6.824 1.00 96.12 113 ASP A CA 1
ATOM 904 C C . ASP A 1 113 ? -15.680 -1.560 -8.033 1.00 96.12 113 ASP A C 1
ATOM 906 O O . ASP A 1 113 ? -15.515 -1.999 -9.171 1.00 96.12 113 ASP A O 1
ATOM 910 N N . SER A 1 114 ? -16.285 -0.388 -7.812 1.00 94.31 114 SER A N 1
ATOM 911 C CA . SER A 1 114 ? -16.738 0.488 -8.897 1.00 94.31 114 SER A CA 1
ATOM 912 C C . SER A 1 114 ? -15.582 1.029 -9.743 1.00 94.31 114 SER A C 1
ATOM 914 O O . SER A 1 114 ? -15.743 1.171 -10.951 1.00 94.31 114 SER A O 1
ATOM 916 N N . LEU A 1 115 ? -14.427 1.327 -9.140 1.00 91.56 115 LEU A N 1
ATOM 917 C CA . LEU A 1 115 ? -13.233 1.810 -9.849 1.00 91.56 115 LEU A CA 1
ATOM 918 C C . LEU A 1 115 ? -12.481 0.699 -10.600 1.00 91.56 115 LEU A C 1
ATOM 920 O O . LEU A 1 115 ? -11.648 0.997 -11.461 1.00 91.56 115 LEU A O 1
ATOM 924 N N . LEU A 1 116 ? -12.733 -0.566 -10.251 1.00 88.00 116 LEU A N 1
ATOM 925 C CA . LEU A 1 116 ? -12.136 -1.744 -10.884 1.00 88.00 116 LEU A CA 1
ATOM 926 C C . LEU A 1 116 ? -12.919 -2.253 -12.099 1.00 88.00 116 LEU A C 1
ATOM 928 O O . LEU A 1 116 ? -12.350 -3.003 -12.896 1.00 88.00 116 LEU A O 1
ATOM 932 N N . ARG A 1 117 ? -14.187 -1.856 -12.242 1.00 83.31 117 ARG A N 1
ATOM 933 C CA . ARG A 1 117 ? -14.970 -2.068 -13.469 1.00 83.31 117 ARG A CA 1
ATOM 934 C C . ARG A 1 117 ? -14.399 -1.237 -14.617 1.00 83.31 117 ARG A C 1
ATOM 936 O O . ARG A 1 117 ? -14.456 -1.727 -15.757 1.00 83.31 117 ARG A O 1
#

pLDDT: mean 94.57, std 3.17, range [83.31, 98.69]

Radius of gyration: 17.99 Å; chains: 1; bounding box: 46×25×44 Å

Foldseek 3Di:
DVVVQVVVCVVPVPDDQDPPVPDGDPQRVLVVVLVVCCVVPVVVSVPDSDPCVSPPVDDPVLVVVLVVLVVVLVLQQVLCVCQVVVPDDPPRDNHDPNVVSVVVSVVSVVVNVVSVD

Secondary structure (DSSP, 8-state):
-HHHHHHHHTT-TT--S-TTSSS--HHHHHHHHHHHHHHTT-GGGGG-SSGGGG-TTS-HHHHHHHHHHHHHHHHHHHHHHHHHTT---TTS--PPPHHHHHHHHHHHHHHHHHHH-

Sequence (117 aa):
MKKALEEAKKKNPDATFASDGVHPNSQGHWIICRNMLTYFGLKKAKNAEVWTELYPNRSVSNLLLLFQKIQTRHNILKNAWLRATQHTRPEMPEGLPMDEALTKAKALQAEIDSLLR